Protein AF-A0A258GXP5-F1 (afdb_monomer_lite)

Radius of gyration: 24.03 Å; chains: 1; bounding box: 63×57×54 Å

Secondary structure (DSSP, 8-state):
-PPPPPP-----S-HHHHHHHHHHHHHHHHHHHHHHHHHGGG-EE--SS-SSS-PPPSEEGGGTSTTSS--TTTSSSSS--HHHHHHHHHHHHHHHHHHHHHHHHHHHHHHHHSS-HHHHHHHHHHHTT-----S--

Structure (mmCIF, N/CA/C/O backbone):
data_AF-A0A258GXP5-F1
#
_entry.id   AF-A0A258GXP5-F1
#
loop_
_atom_site.group_PDB
_atom_site.id
_atom_site.type_symbol
_atom_site.label_atom_id
_atom_site.label_alt_id
_atom_site.label_comp_id
_atom_site.label_asym_id
_atom_site.label_entity_id
_atom_site.label_seq_id
_atom_site.pdbx_PDB_ins_code
_atom_site.Cartn_x
_atom_site.Cartn_y
_atom_site.Cartn_z
_atom_site.occupancy
_atom_site.B_iso_or_equiv
_atom_site.auth_seq_id
_atom_site.auth_comp_id
_atom_site.auth_asym_id
_atom_site.auth_atom_id
_atom_site.pdbx_PDB_model_num
ATOM 1 N N . MET A 1 1 ? -16.398 -40.735 31.717 1.00 45.25 1 MET A N 1
ATOM 2 C CA . MET A 1 1 ? -16.048 -40.235 30.375 1.00 45.25 1 MET A CA 1
ATOM 3 C C . MET A 1 1 ? -16.277 -38.732 30.421 1.00 45.25 1 MET A C 1
ATOM 5 O O . MET A 1 1 ? -17.427 -38.325 30.402 1.00 45.25 1 MET A O 1
ATOM 9 N N . SER A 1 2 ? -15.242 -37.932 30.677 1.00 59.47 2 SER A N 1
ATOM 10 C CA . SER A 1 2 ? -15.348 -36.465 30.651 1.00 59.47 2 SER A CA 1
ATOM 11 C C . SER A 1 2 ? -15.502 -36.017 29.198 1.00 59.47 2 SER A C 1
ATOM 13 O O . SER A 1 2 ? -14.725 -36.467 28.354 1.00 59.47 2 SER A O 1
ATOM 15 N N . GLU A 1 3 ? -16.513 -35.203 28.895 1.00 67.06 3 GLU A N 1
ATOM 16 C CA . GLU A 1 3 ? -16.679 -34.610 27.564 1.00 67.06 3 GLU A CA 1
ATOM 17 C C . GLU A 1 3 ? -15.428 -33.794 27.195 1.00 67.06 3 GLU A C 1
ATOM 19 O O . GLU A 1 3 ? -14.856 -33.136 28.069 1.00 67.06 3 GLU A O 1
ATOM 24 N N . PRO A 1 4 ? -14.944 -33.857 25.940 1.00 72.25 4 PRO A N 1
ATOM 25 C CA . PRO A 1 4 ? -13.842 -33.010 25.517 1.00 72.25 4 PRO A CA 1
ATOM 26 C C . PRO A 1 4 ? -14.325 -31.555 25.483 1.00 72.25 4 PRO A C 1
ATOM 28 O O . PRO A 1 4 ? -15.247 -31.224 24.737 1.00 72.25 4 PRO A O 1
ATOM 31 N N . GLU A 1 5 ? -13.699 -30.695 26.289 1.00 71.75 5 GLU A N 1
ATOM 32 C CA . GLU A 1 5 ? -13.830 -29.238 26.192 1.00 71.75 5 GLU A CA 1
ATOM 33 C C . GLU A 1 5 ? -13.659 -28.825 24.724 1.00 71.75 5 GLU A C 1
ATOM 35 O O . GLU A 1 5 ? -12.678 -29.188 24.065 1.00 71.75 5 GLU A O 1
ATOM 40 N N . SER A 1 6 ? -14.655 -28.119 24.190 1.00 68.56 6 SER A N 1
ATOM 41 C CA . SER A 1 6 ? -14.606 -27.633 22.813 1.00 68.56 6 SER A CA 1
ATOM 42 C C . SER A 1 6 ? -13.408 -26.689 22.677 1.00 68.56 6 SER A C 1
ATOM 44 O O . SER A 1 6 ? -13.254 -25.809 23.522 1.00 68.56 6 SER A O 1
ATOM 46 N N . PRO A 1 7 ? -12.541 -26.855 21.661 1.00 72.06 7 PRO A N 1
ATOM 47 C CA . PRO A 1 7 ? -11.362 -26.013 21.525 1.00 72.06 7 PRO A CA 1
ATOM 48 C C . PRO A 1 7 ? -11.795 -24.553 21.381 1.00 72.06 7 PRO A C 1
ATOM 50 O O . PRO A 1 7 ? -12.514 -24.212 20.442 1.00 72.06 7 PRO A O 1
ATOM 53 N N . ASP A 1 8 ? -11.355 -23.707 22.312 1.00 73.69 8 ASP A N 1
ATOM 54 C CA . ASP A 1 8 ? -11.562 -22.264 22.253 1.00 73.69 8 ASP A CA 1
ATOM 55 C C . ASP A 1 8 ? -10.841 -21.705 21.016 1.00 73.69 8 ASP A C 1
ATOM 57 O O . ASP A 1 8 ? -9.607 -21.664 20.931 1.00 73.69 8 ASP A O 1
ATOM 61 N N . VAL A 1 9 ? -11.615 -21.361 19.986 1.00 70.69 9 VAL A N 1
ATOM 62 C CA . VAL A 1 9 ? -11.082 -20.834 18.729 1.00 70.69 9 VAL A CA 1
ATOM 63 C C . VAL A 1 9 ? -10.832 -19.341 18.905 1.00 70.69 9 VAL A C 1
ATOM 65 O O . VAL A 1 9 ? -11.645 -18.506 18.518 1.00 70.69 9 VAL A O 1
ATOM 68 N N . ILE A 1 10 ? -9.664 -19.006 19.451 1.00 71.69 10 ILE A N 1
ATOM 69 C CA . ILE A 1 10 ? -9.218 -17.617 19.608 1.00 71.69 10 ILE A CA 1
ATOM 70 C C . ILE A 1 10 ? -8.963 -17.005 18.222 1.00 71.69 10 ILE A C 1
ATOM 72 O O . ILE A 1 10 ? -7.984 -17.332 17.533 1.00 71.69 10 ILE A O 1
ATOM 76 N N . ARG A 1 11 ? -9.832 -16.086 17.793 1.00 62.19 11 ARG A N 1
ATOM 77 C CA . ARG A 1 11 ? -9.692 -15.362 16.524 1.00 62.19 11 ARG A CA 1
ATOM 78 C C . ARG A 1 11 ? -8.681 -14.226 16.659 1.00 62.19 11 ARG A C 1
ATOM 80 O O . ARG A 1 11 ? -9.014 -13.091 16.927 1.00 62.19 11 ARG A O 1
ATOM 87 N N . ARG A 1 12 ? -7.413 -14.513 16.370 1.00 67.81 12 ARG A N 1
ATOM 88 C CA . ARG A 1 12 ? -6.308 -13.545 16.548 1.00 67.81 12 ARG A CA 1
ATOM 89 C C . ARG A 1 12 ? -6.300 -12.345 15.585 1.00 67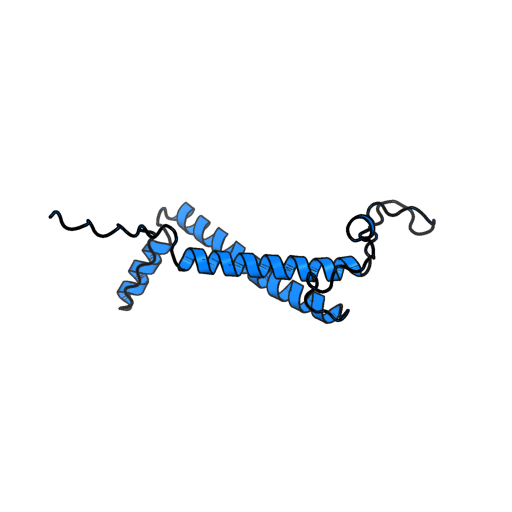.81 12 ARG A C 1
ATOM 91 O O . ARG A 1 12 ? -5.535 -11.412 15.797 1.00 67.81 12 ARG A O 1
ATOM 98 N N . HIS A 1 13 ? -7.061 -12.386 14.486 1.00 70.69 13 HIS A N 1
ATOM 99 C CA . HIS A 1 13 ? -7.009 -11.352 13.443 1.00 70.69 13 HIS A CA 1
ATOM 100 C C . HIS A 1 13 ? -8.374 -11.115 12.803 1.00 70.69 13 HIS A C 1
ATOM 102 O O . HIS A 1 13 ? -8.899 -12.015 12.134 1.00 70.69 13 HIS A O 1
ATOM 108 N N . THR A 1 14 ? -8.877 -9.885 12.920 1.00 74.50 14 THR A N 1
ATOM 109 C CA . THR A 1 14 ? -10.148 -9.456 12.325 1.00 74.50 14 THR A CA 1
ATOM 110 C C . THR A 1 14 ? -10.097 -9.493 10.793 1.00 74.50 14 THR A C 1
ATOM 112 O O . THR A 1 14 ? -9.040 -9.332 10.165 1.00 74.50 14 THR A O 1
ATOM 115 N N . LEU A 1 15 ? -11.254 -9.706 10.156 1.00 77.81 15 LEU A N 1
ATOM 116 C CA . LEU A 1 15 ? -11.372 -9.654 8.693 1.00 77.81 15 LEU A CA 1
ATOM 117 C C . LEU A 1 15 ? -10.995 -8.268 8.151 1.00 77.81 15 LEU A C 1
ATOM 119 O O . LEU A 1 15 ? -10.353 -8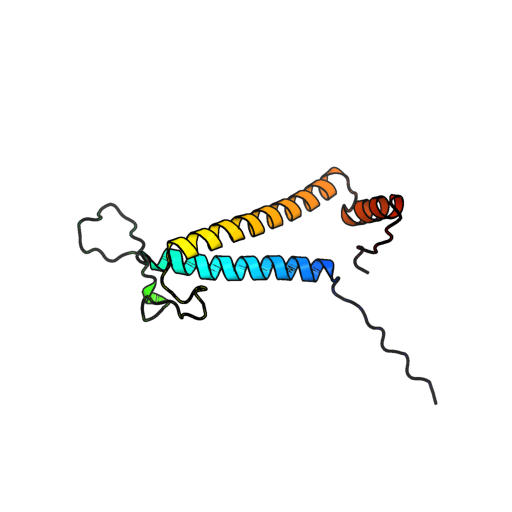.183 7.107 1.00 77.81 15 LEU A O 1
ATOM 123 N N . ALA A 1 16 ? -11.307 -7.199 8.892 1.00 80.50 16 ALA A N 1
ATOM 124 C CA . ALA A 1 16 ? -10.937 -5.832 8.540 1.00 80.50 16 ALA A CA 1
ATOM 125 C C . ALA A 1 16 ? -9.411 -5.655 8.455 1.00 80.50 16 ALA A C 1
ATOM 127 O O . ALA A 1 16 ? -8.906 -5.174 7.439 1.00 80.50 16 ALA A O 1
ATOM 128 N N . THR A 1 17 ? -8.660 -6.123 9.462 1.00 83.94 17 THR A N 1
ATOM 129 C CA . THR A 1 17 ? -7.188 -6.053 9.449 1.00 83.94 17 THR A CA 1
ATOM 130 C C . THR A 1 17 ? -6.598 -6.865 8.297 1.00 83.94 17 THR A C 1
ATOM 132 O O . THR A 1 17 ? -5.646 -6.420 7.656 1.00 83.94 17 THR A O 1
ATOM 135 N N . ARG A 1 18 ? -7.182 -8.027 7.974 1.00 86.06 18 ARG A N 1
ATOM 136 C CA . ARG A 1 18 ? -6.745 -8.847 6.831 1.00 86.06 18 ARG A CA 1
ATOM 137 C C . ARG A 1 18 ? -6.994 -8.139 5.503 1.00 86.06 18 ARG A C 1
ATOM 139 O O . ARG A 1 18 ? -6.081 -8.078 4.689 1.00 86.06 18 ARG A O 1
ATOM 146 N N . LEU A 1 19 ? -8.188 -7.591 5.282 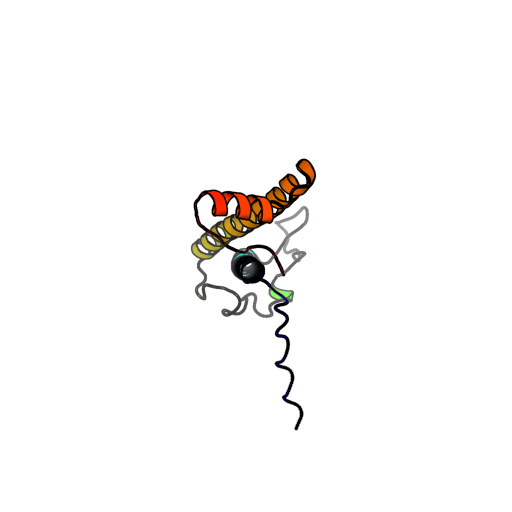1.00 87.06 19 LEU A N 1
ATOM 147 C CA . LEU A 1 19 ? -8.523 -6.869 4.049 1.00 87.06 19 LEU A CA 1
ATOM 148 C C . LEU A 1 19 ? -7.632 -5.640 3.859 1.00 87.06 19 LEU A C 1
ATOM 150 O O . LEU A 1 19 ? -7.120 -5.412 2.761 1.00 87.06 19 LEU A O 1
ATOM 154 N N . TRP A 1 20 ? -7.389 -4.894 4.938 1.00 88.69 20 TRP A N 1
ATOM 155 C CA . TRP A 1 20 ? -6.468 -3.762 4.933 1.00 88.69 20 TRP A CA 1
ATOM 156 C C . TRP A 1 20 ? -5.044 -4.185 4.556 1.00 88.69 20 TRP A C 1
ATOM 158 O O . TRP A 1 20 ? -4.419 -3.602 3.663 1.00 88.69 20 TRP A O 1
ATOM 168 N N . HIS A 1 21 ? -4.549 -5.242 5.206 1.00 89.25 21 HIS A N 1
ATOM 169 C CA . HIS A 1 21 ? -3.217 -5.775 4.960 1.00 89.25 21 HIS A CA 1
ATOM 170 C C . HIS A 1 21 ? -3.066 -6.278 3.523 1.00 89.25 21 HIS A C 1
ATOM 172 O O . HIS A 1 21 ? -2.117 -5.893 2.846 1.00 89.25 21 HIS A O 1
ATOM 178 N N . TRP A 1 22 ? -4.014 -7.075 3.024 1.00 91.31 22 TRP A N 1
ATOM 179 C CA . TRP A 1 22 ? -3.966 -7.617 1.666 1.00 91.31 22 TRP A CA 1
ATOM 180 C C . TRP A 1 22 ? -4.058 -6.529 0.602 1.00 91.31 22 TRP A C 1
ATOM 182 O O . TRP A 1 22 ? -3.307 -6.573 -0.367 1.00 91.31 22 TRP A O 1
ATOM 192 N N . THR A 1 23 ? -4.901 -5.516 0.800 1.00 90.06 23 THR A N 1
ATOM 193 C CA . THR A 1 23 ? -4.983 -4.371 -0.121 1.00 90.06 23 THR A CA 1
ATOM 194 C C . THR A 1 23 ? -3.648 -3.626 -0.190 1.00 90.06 23 THR A C 1
ATOM 196 O O . THR A 1 23 ? -3.158 -3.314 -1.279 1.00 90.06 23 THR A O 1
ATOM 199 N N . THR A 1 24 ? -3.018 -3.399 0.967 1.00 92.25 24 THR A N 1
ATOM 200 C CA . THR A 1 24 ? -1.696 -2.761 1.052 1.00 92.25 24 THR A CA 1
ATOM 201 C C . THR A 1 24 ? -0.620 -3.629 0.396 1.00 92.25 24 THR A C 1
ATOM 203 O O . THR A 1 24 ? 0.135 -3.142 -0.443 1.00 92.25 24 THR A O 1
ATOM 206 N N . ALA A 1 25 ? -0.580 -4.923 0.719 1.00 90.75 25 ALA A N 1
ATOM 207 C CA . ALA A 1 25 ? 0.394 -5.871 0.186 1.00 90.75 25 ALA A CA 1
ATOM 208 C C . ALA A 1 25 ? 0.300 -5.986 -1.342 1.00 90.75 25 ALA A C 1
ATOM 210 O O . ALA A 1 25 ? 1.312 -5.874 -2.031 1.00 90.75 25 ALA A O 1
ATOM 211 N N . VAL A 1 26 ? -0.913 -6.131 -1.882 1.00 89.81 26 VAL A N 1
ATOM 212 C CA . VAL A 1 26 ? -1.157 -6.180 -3.332 1.00 89.81 26 VAL A CA 1
ATOM 213 C C . VAL A 1 26 ? -0.706 -4.883 -4.004 1.00 89.81 26 VAL A C 1
ATOM 215 O O . VAL A 1 26 ? -0.023 -4.932 -5.027 1.00 89.81 26 VAL A O 1
ATOM 218 N N . SER A 1 27 ? -1.016 -3.727 -3.409 1.00 89.12 27 SER A N 1
ATOM 219 C CA . SER A 1 27 ? -0.593 -2.427 -3.944 1.00 89.12 27 SER A CA 1
ATOM 220 C C . SER A 1 27 ? 0.932 -2.308 -3.998 1.00 89.12 27 SER A C 1
ATOM 222 O O . SER A 1 27 ? 1.478 -1.896 -5.020 1.00 89.12 27 SER A O 1
ATOM 224 N N . VAL A 1 28 ? 1.630 -2.727 -2.937 1.00 88.44 28 VAL A N 1
ATOM 225 C CA . VAL A 1 28 ? 3.101 -2.727 -2.877 1.00 88.44 28 VAL A CA 1
ATOM 226 C C . VAL A 1 28 ? 3.701 -3.666 -3.923 1.00 88.44 28 VAL A C 1
ATOM 228 O O . VAL A 1 28 ? 4.613 -3.263 -4.641 1.00 88.44 28 VAL A O 1
ATOM 231 N N . ILE A 1 29 ? 3.175 -4.885 -4.065 1.00 85.88 29 ILE A N 1
ATOM 232 C CA . ILE A 1 29 ? 3.657 -5.857 -5.059 1.00 85.88 29 ILE A CA 1
ATOM 233 C C . ILE A 1 29 ? 3.558 -5.276 -6.475 1.00 85.88 29 ILE A C 1
ATOM 235 O O . ILE A 1 29 ? 4.524 -5.329 -7.241 1.00 85.88 29 ILE A O 1
ATOM 239 N N . ILE A 1 30 ? 2.418 -4.673 -6.820 1.00 83.12 30 ILE A N 1
ATOM 240 C CA . ILE A 1 30 ? 2.197 -4.115 -8.159 1.00 83.12 30 ILE A CA 1
ATOM 241 C C . ILE A 1 30 ? 3.042 -2.855 -8.381 1.00 83.12 30 ILE A C 1
ATOM 243 O O . ILE A 1 30 ? 3.582 -2.659 -9.474 1.00 83.12 30 ILE A O 1
ATOM 247 N N . LEU A 1 31 ? 3.219 -2.016 -7.359 1.00 85.94 31 LEU A N 1
ATOM 248 C CA . LEU A 1 31 ? 4.098 -0.847 -7.427 1.00 85.94 31 LEU A CA 1
ATOM 249 C C . LEU A 1 31 ? 5.559 -1.229 -7.640 1.00 85.94 31 LEU A C 1
ATOM 251 O O . LEU A 1 31 ? 6.218 -0.631 -8.489 1.00 85.94 31 LEU A O 1
ATOM 255 N N . LEU A 1 32 ? 6.048 -2.243 -6.928 1.00 83.50 32 LEU A N 1
ATOM 256 C CA . LEU A 1 32 ? 7.411 -2.743 -7.091 1.00 83.50 32 LEU A CA 1
ATOM 257 C C . LEU A 1 32 ? 7.611 -3.361 -8.478 1.00 83.50 32 LEU A C 1
ATOM 259 O O . LEU A 1 32 ? 8.559 -2.993 -9.169 1.00 83.50 32 LEU A O 1
ATOM 263 N N . GLY A 1 33 ? 6.695 -4.224 -8.930 1.00 75.12 33 GLY A N 1
ATOM 264 C CA . GLY A 1 33 ? 6.784 -4.845 -10.256 1.00 75.12 33 GLY A CA 1
ATOM 265 C C . GLY A 1 33 ? 6.711 -3.832 -11.407 1.00 75.12 33 GLY A C 1
ATOM 266 O O . GLY A 1 33 ? 7.504 -3.885 -12.349 1.00 75.12 33 GLY A O 1
ATOM 267 N N . SER A 1 34 ? 5.804 -2.853 -11.318 1.00 74.94 34 SER A N 1
ATOM 268 C CA . SER A 1 34 ? 5.673 -1.791 -12.330 1.00 74.94 34 SER A CA 1
ATOM 269 C C . SER A 1 34 ? 6.809 -0.763 -12.273 1.00 74.94 34 SER A C 1
ATOM 271 O O . SER A 1 34 ? 7.280 -0.320 -13.322 1.00 74.94 34 SER A O 1
ATOM 273 N N . GLY A 1 35 ? 7.289 -0.408 -11.078 1.00 72.69 35 GLY A N 1
ATOM 274 C CA . GLY A 1 35 ? 8.408 0.516 -10.882 1.00 72.69 35 GLY A CA 1
ATOM 275 C C . GLY A 1 35 ? 9.718 -0.063 -11.406 1.00 72.69 35 GLY A C 1
ATOM 276 O O . GLY A 1 35 ? 10.466 0.619 -12.106 1.00 72.69 35 GLY A O 1
ATOM 277 N N . LEU A 1 36 ? 9.943 -1.357 -11.179 1.00 73.69 36 LEU A N 1
ATOM 278 C CA . LEU A 1 36 ? 11.096 -2.073 -11.715 1.00 73.69 36 LEU A CA 1
ATOM 279 C C . LEU A 1 36 ? 11.083 -2.114 -13.252 1.00 73.69 36 LEU A C 1
ATOM 281 O O . LEU A 1 36 ? 12.133 -1.999 -13.880 1.00 73.69 36 LEU A O 1
ATOM 285 N N . MET A 1 37 ? 9.900 -2.167 -13.874 1.00 67.75 37 MET A N 1
ATOM 286 C CA . MET A 1 37 ? 9.763 -2.056 -15.330 1.00 67.75 37 MET A CA 1
ATOM 287 C C . MET A 1 37 ? 10.084 -0.647 -15.864 1.00 67.75 37 MET A C 1
ATOM 289 O O . MET A 1 37 ? 10.630 -0.528 -16.960 1.00 67.75 37 MET A O 1
ATOM 293 N N . ILE A 1 38 ? 9.786 0.417 -15.107 1.00 67.81 38 ILE A N 1
ATOM 294 C CA . ILE A 1 38 ? 10.153 1.803 -15.463 1.00 67.81 38 ILE A CA 1
ATOM 295 C C . ILE A 1 38 ? 11.669 2.007 -15.341 1.00 67.81 38 ILE A C 1
ATOM 297 O O . ILE A 1 38 ? 12.286 2.559 -16.251 1.00 67.81 38 ILE A O 1
ATOM 301 N N . LEU A 1 39 ? 12.281 1.517 -14.260 1.00 68.00 39 LEU A N 1
ATOM 302 C CA . LEU A 1 39 ? 13.731 1.597 -14.043 1.00 68.00 39 LEU A CA 1
ATOM 303 C C . LEU A 1 39 ? 14.524 0.776 -15.069 1.00 68.00 39 LEU A C 1
ATOM 305 O O . LEU A 1 39 ? 15.646 1.141 -15.412 1.00 68.00 39 LEU A O 1
ATOM 309 N N . ASN A 1 40 ? 13.929 -0.285 -15.623 1.00 65.06 40 ASN A N 1
ATOM 310 C CA . ASN A 1 40 ? 14.546 -1.074 -16.688 1.00 65.06 40 ASN A CA 1
ATOM 311 C C . ASN A 1 40 ? 14.745 -0.292 -18.004 1.00 65.06 40 ASN A C 1
ATOM 313 O O . ASN A 1 40 ? 15.562 -0.691 -18.828 1.00 65.06 40 ASN A O 1
ATOM 317 N N . ALA A 1 41 ? 14.032 0.824 -18.212 1.00 60.56 41 ALA A N 1
ATOM 318 C CA . ALA A 1 41 ? 14.122 1.615 -19.443 1.00 60.56 41 ALA A CA 1
ATOM 319 C C . ALA A 1 41 ? 15.463 2.353 -19.604 1.00 60.56 41 ALA A C 1
ATOM 321 O O . ALA A 1 41 ? 15.953 2.503 -20.719 1.00 60.56 41 ALA A O 1
ATOM 322 N N . HIS A 1 42 ? 16.069 2.771 -18.494 1.00 55.88 42 HIS A N 1
ATOM 323 C CA . HIS A 1 42 ? 17.439 3.270 -18.423 1.00 55.88 42 HIS A CA 1
ATOM 324 C C . HIS A 1 42 ? 18.037 2.767 -17.111 1.00 55.88 42 HIS A C 1
ATOM 326 O O . HIS A 1 42 ? 18.180 3.514 -16.148 1.00 55.88 42 HIS A O 1
ATOM 332 N N . GLY A 1 43 ? 18.381 1.478 -17.069 1.00 59.53 43 GLY A N 1
ATOM 333 C CA . GLY A 1 43 ? 18.950 0.821 -15.889 1.00 59.53 43 GLY A CA 1
ATOM 334 C C . GLY A 1 43 ? 20.369 1.274 -15.542 1.00 59.53 43 GLY A C 1
ATOM 335 O O . GLY A 1 43 ? 21.115 0.490 -14.974 1.00 59.53 43 GLY A O 1
ATOM 336 N N . GLN A 1 44 ? 20.766 2.481 -15.931 1.00 64.56 44 GLN A N 1
ATOM 337 C CA . GLN A 1 44 ? 22.065 3.073 -15.670 1.00 64.56 44 GLN A CA 1
ATOM 338 C C . GLN A 1 44 ? 21.860 4.452 -15.055 1.00 64.56 44 GLN A C 1
ATOM 340 O O . GLN A 1 44 ? 21.418 5.385 -15.723 1.00 64.56 44 GLN A O 1
ATOM 345 N N . LEU A 1 45 ? 22.142 4.551 -13.759 1.00 68.56 45 LEU A N 1
ATOM 346 C CA . LEU A 1 45 ? 22.125 5.816 -13.043 1.00 68.56 45 LEU A CA 1
ATOM 347 C C . LEU A 1 45 ? 23.522 6.428 -13.130 1.00 68.56 45 LEU A C 1
ATOM 349 O O . LEU A 1 45 ? 24.487 5.883 -12.589 1.00 68.56 45 LEU A O 1
ATOM 353 N N . TYR A 1 46 ? 23.616 7.552 -13.828 1.00 61.50 46 TYR A N 1
ATOM 354 C CA . TYR A 1 46 ? 24.827 8.356 -13.903 1.00 61.50 46 TYR A CA 1
ATOM 355 C C . TYR A 1 46 ? 24.756 9.446 -12.838 1.00 61.50 46 TYR A C 1
ATOM 357 O O . TYR A 1 46 ? 23.747 10.140 -12.725 1.00 61.50 46 TYR A O 1
ATOM 365 N N . TRP A 1 47 ? 25.816 9.589 -12.052 1.00 64.62 47 TRP A N 1
ATOM 366 C CA . TRP A 1 47 ? 25.951 10.647 -11.058 1.00 64.62 47 TRP A CA 1
ATOM 367 C C . TRP A 1 47 ? 27.315 11.314 -11.266 1.00 64.62 47 TRP A C 1
ATOM 369 O O . TRP A 1 47 ? 28.329 10.634 -11.136 1.00 64.62 47 TRP A O 1
ATOM 379 N N . GLY A 1 48 ? 27.353 12.600 -11.644 1.00 65.19 48 GLY A N 1
ATOM 380 C CA . GLY A 1 48 ? 28.600 13.330 -11.942 1.00 65.19 48 GLY A CA 1
ATOM 381 C C . GLY A 1 48 ? 28.499 14.342 -13.097 1.00 65.19 48 GLY A C 1
ATOM 382 O O . GLY A 1 48 ? 27.470 14.438 -13.760 1.00 65.19 48 GLY A O 1
ATOM 383 N N . GLU A 1 49 ? 29.572 15.109 -13.329 1.00 55.78 49 GLU A N 1
ATOM 384 C CA . GLU A 1 49 ? 29.611 16.328 -14.168 1.00 55.78 49 GLU A CA 1
ATOM 385 C C . GLU A 1 49 ? 29.825 16.089 -15.682 1.00 55.78 49 GLU A C 1
ATOM 387 O O . GLU A 1 49 ? 29.890 17.037 -16.457 1.00 55.78 49 GLU A O 1
ATOM 392 N N . TYR A 1 50 ? 29.886 14.838 -16.152 1.00 49.78 50 TYR A N 1
ATOM 393 C CA . TYR A 1 50 ? 30.122 14.538 -17.571 1.00 49.78 50 TYR A CA 1
ATOM 394 C C . TYR A 1 50 ? 29.233 13.403 -18.091 1.00 49.78 50 TYR A C 1
ATOM 396 O O . TYR A 1 50 ? 29.392 12.246 -17.722 1.00 49.78 50 TYR A O 1
ATOM 404 N N . GLY A 1 51 ? 28.338 13.737 -19.026 1.00 52.75 51 GLY A N 1
ATOM 405 C CA . GLY A 1 51 ? 27.599 12.786 -19.872 1.00 52.75 51 GLY A CA 1
ATOM 406 C C . GLY A 1 51 ? 28.247 12.543 -21.246 1.00 52.75 51 GLY A C 1
ATOM 407 O O . GLY A 1 51 ? 27.607 11.971 -22.122 1.00 52.75 51 GLY A O 1
ATOM 408 N N . ALA A 1 52 ? 29.482 13.024 -21.454 1.00 53.00 52 ALA A N 1
ATOM 409 C CA . ALA A 1 52 ? 30.183 13.029 -22.747 1.00 53.00 52 ALA A CA 1
ATOM 410 C C . ALA A 1 52 ? 31.398 12.080 -22.828 1.00 53.00 52 ALA A C 1
ATOM 412 O O . ALA A 1 52 ? 31.947 11.896 -23.910 1.00 53.00 52 ALA A O 1
ATOM 413 N N . ASN A 1 53 ? 31.801 11.454 -21.718 1.00 54.97 53 ASN A N 1
ATOM 414 C CA . ASN A 1 53 ? 32.824 10.407 -21.700 1.00 54.97 53 ASN A CA 1
ATOM 415 C C . ASN A 1 53 ? 32.158 9.048 -21.463 1.00 54.97 53 ASN A C 1
ATOM 417 O O . ASN A 1 53 ? 31.107 8.981 -20.828 1.00 54.97 53 ASN A O 1
ATOM 421 N N . PHE A 1 54 ? 32.760 7.969 -21.971 1.00 57.75 54 PHE A N 1
ATOM 422 C CA . PHE A 1 54 ? 32.338 6.574 -21.759 1.00 57.75 54 PHE A CA 1
ATOM 423 C C . PHE A 1 54 ? 32.532 6.120 -20.298 1.00 57.75 54 PHE A C 1
ATOM 425 O O . PHE A 1 54 ? 33.139 5.082 -20.033 1.00 57.75 54 PHE A O 1
ATOM 432 N N . ASP A 1 55 ? 32.066 6.917 -19.342 1.00 55.91 55 ASP A N 1
ATOM 433 C CA . ASP A 1 55 ? 32.277 6.691 -17.924 1.00 55.91 55 ASP A CA 1
ATOM 434 C C . ASP A 1 55 ? 31.331 5.614 -17.387 1.00 55.91 55 ASP A C 1
ATOM 436 O O . ASP A 1 55 ? 30.193 5.445 -17.845 1.00 55.91 55 ASP A O 1
ATOM 440 N N . GLN A 1 56 ? 31.825 4.844 -16.419 1.00 57.72 56 GLN A N 1
ATOM 441 C CA . GLN A 1 56 ? 31.063 3.755 -15.812 1.00 57.72 56 GLN A CA 1
ATOM 442 C C . GLN A 1 56 ? 29.899 4.341 -14.992 1.00 57.72 56 GLN A C 1
ATOM 444 O O . GLN A 1 56 ? 30.142 5.107 -14.061 1.00 57.72 56 GLN A O 1
ATOM 449 N N . PRO A 1 57 ? 28.632 3.987 -15.281 1.00 62.38 57 PRO A N 1
ATOM 450 C CA . PRO A 1 57 ? 27.507 4.436 -14.467 1.00 62.38 57 PRO A CA 1
ATOM 451 C C . PRO A 1 57 ? 27.614 3.874 -13.046 1.00 62.38 57 PRO A C 1
ATOM 453 O O . PRO A 1 57 ? 27.962 2.707 -12.853 1.00 62.38 57 PRO A O 1
ATOM 456 N N . TRP A 1 58 ? 27.267 4.711 -12.066 1.00 65.25 58 TRP A N 1
ATOM 457 C CA . TRP A 1 58 ? 27.343 4.401 -10.636 1.00 65.25 58 TRP A CA 1
ATOM 458 C C . TRP A 1 58 ? 26.441 3.224 -10.237 1.00 65.25 58 TRP A C 1
ATOM 460 O O . TRP A 1 58 ? 26.794 2.439 -9.361 1.00 65.25 58 TRP A O 1
ATOM 470 N N . PHE A 1 59 ? 25.306 3.047 -10.918 1.00 62.66 59 PHE A N 1
ATOM 471 C CA . PHE A 1 59 ? 24.418 1.904 -10.708 1.00 62.66 59 PHE A CA 1
ATOM 472 C C . PHE A 1 59 ? 23.962 1.323 -12.045 1.00 62.66 59 PHE A C 1
ATOM 474 O O . PHE A 1 59 ? 23.348 2.037 -12.836 1.00 62.66 59 PHE A O 1
ATOM 481 N N . LYS A 1 60 ? 24.227 0.028 -12.287 1.00 63.19 60 LYS A N 1
ATOM 482 C CA . LYS A 1 60 ? 23.665 -0.735 -13.414 1.00 63.19 60 LYS A CA 1
ATOM 483 C C . LYS A 1 60 ? 22.677 -1.770 -12.890 1.00 63.19 60 LYS A C 1
ATOM 485 O O . LYS A 1 60 ? 23.072 -2.670 -12.163 1.00 63.19 60 LYS A O 1
ATOM 490 N N . LEU A 1 61 ? 21.428 -1.728 -13.337 1.00 61.56 61 LEU A N 1
ATOM 491 C CA . LEU A 1 61 ? 20.400 -2.720 -13.000 1.00 61.56 61 LEU A CA 1
ATOM 492 C C . LEU A 1 61 ? 20.815 -4.153 -13.403 1.00 61.56 61 LEU A C 1
ATOM 494 O O . LEU A 1 61 ? 20.383 -5.127 -12.791 1.00 61.56 61 LEU A O 1
ATOM 498 N N . ILE A 1 62 ? 21.723 -4.270 -14.382 1.00 58.06 62 ILE A N 1
ATOM 499 C CA . ILE A 1 62 ? 22.323 -5.531 -14.841 1.00 58.06 62 ILE A CA 1
ATOM 500 C C . ILE A 1 62 ? 23.137 -6.259 -13.756 1.00 58.06 62 ILE A C 1
ATOM 502 O O . ILE A 1 62 ? 23.277 -7.471 -13.829 1.00 58.06 62 ILE A O 1
ATOM 506 N N . TRP A 1 63 ? 23.642 -5.547 -12.737 1.00 53.50 63 TRP A N 1
ATOM 507 C CA . TRP A 1 63 ? 24.355 -6.155 -11.601 1.00 53.50 63 TRP A CA 1
ATOM 508 C C . TRP A 1 63 ? 23.452 -7.028 -10.730 1.00 53.50 63 TRP A C 1
ATOM 510 O O . TRP A 1 63 ? 23.930 -7.930 -10.052 1.00 53.50 63 TRP A O 1
ATOM 520 N N . PHE A 1 64 ? 22.155 -6.726 -10.712 1.00 60.06 64 PHE A N 1
ATOM 521 C CA . PHE A 1 64 ? 21.181 -7.413 -9.870 1.00 60.06 64 PHE A CA 1
ATOM 522 C C . PHE A 1 64 ? 20.342 -8.414 -10.670 1.00 60.06 64 PHE A C 1
ATOM 524 O O . PHE A 1 64 ? 19.913 -9.441 -10.153 1.00 60.06 64 PHE A O 1
ATOM 531 N N . PHE A 1 65 ? 20.127 -8.120 -11.952 1.00 57.41 65 PHE A N 1
ATOM 532 C CA . PHE A 1 65 ? 19.428 -8.985 -12.889 1.00 57.41 65 PHE A CA 1
ATOM 533 C C . PHE A 1 65 ? 20.357 -9.243 -14.071 1.00 57.41 65 PHE A C 1
ATOM 535 O O . PHE A 1 65 ? 20.468 -8.393 -14.955 1.00 57.41 65 PHE A O 1
ATOM 542 N N . ASP A 1 66 ? 20.974 -10.426 -14.080 1.00 52.12 66 ASP A N 1
ATOM 543 C CA . ASP A 1 66 ? 22.027 -10.946 -14.980 1.00 52.12 66 ASP A CA 1
ATOM 544 C C . ASP A 1 66 ? 21.768 -10.783 -16.505 1.00 52.12 66 ASP A C 1
ATOM 546 O O . ASP A 1 66 ? 22.550 -11.200 -17.349 1.00 52.12 66 ASP A O 1
ATOM 550 N N . THR A 1 67 ? 20.644 -10.189 -16.925 1.00 52.53 67 THR A N 1
ATOM 551 C CA . THR A 1 67 ? 20.260 -10.009 -18.339 1.00 52.53 67 THR A CA 1
ATOM 552 C C . THR A 1 67 ? 19.663 -8.627 -18.672 1.00 52.53 67 THR A C 1
ATOM 554 O O . THR A 1 67 ? 19.199 -8.422 -19.790 1.00 52.53 67 THR A O 1
ATOM 557 N N . ALA A 1 68 ? 19.619 -7.646 -17.757 1.00 54.03 68 ALA A N 1
ATOM 558 C CA . ALA A 1 68 ? 18.885 -6.369 -17.967 1.00 54.03 68 ALA A CA 1
ATOM 559 C C . ALA A 1 68 ? 17.412 -6.572 -18.402 1.00 54.03 68 ALA A C 1
ATOM 561 O O . ALA A 1 68 ? 16.740 -5.697 -18.948 1.00 54.03 68 ALA A O 1
ATOM 562 N N . ARG A 1 69 ? 16.900 -7.780 -18.174 1.00 54.53 69 ARG A N 1
ATOM 563 C CA . ARG A 1 69 ? 15.526 -8.192 -18.389 1.00 54.53 69 ARG A CA 1
ATOM 564 C C . ARG A 1 69 ? 15.110 -8.841 -17.097 1.00 54.53 69 ARG A C 1
ATOM 566 O O . ARG A 1 69 ? 15.409 -9.999 -16.828 1.00 54.53 69 ARG A O 1
ATOM 573 N N . VAL A 1 70 ? 14.473 -8.027 -16.276 1.00 55.44 70 VAL A N 1
ATOM 574 C CA . VAL A 1 70 ? 13.751 -8.485 -15.102 1.00 55.44 70 VAL A CA 1
ATOM 575 C C . VAL A 1 70 ? 12.846 -9.659 -15.518 1.00 55.44 70 VAL A C 1
ATOM 577 O O . VAL A 1 70 ? 12.178 -9.543 -16.553 1.00 55.44 70 VAL A O 1
ATOM 580 N N . PRO A 1 71 ? 12.824 -10.785 -14.784 1.00 55.41 71 PRO A N 1
ATOM 581 C CA . PRO A 1 71 ? 12.026 -11.943 -15.168 1.00 55.41 71 PRO A CA 1
ATOM 582 C C . PRO A 1 71 ? 10.544 -11.587 -15.345 1.00 55.41 71 PRO A C 1
ATOM 584 O O . PRO A 1 71 ? 9.973 -10.887 -14.512 1.00 55.41 71 PRO A O 1
ATOM 587 N N . GLY A 1 72 ? 9.906 -12.101 -16.401 1.00 55.56 72 GLY A N 1
ATOM 588 C CA . GLY A 1 72 ? 8.525 -11.752 -16.782 1.00 55.56 72 GLY A CA 1
ATOM 589 C C . GLY A 1 72 ? 7.437 -12.089 -15.752 1.00 55.56 72 GLY A C 1
ATOM 590 O O . GLY A 1 72 ? 6.301 -11.660 -15.906 1.00 55.56 72 GLY A O 1
ATOM 591 N N . TRP A 1 73 ? 7.769 -12.846 -14.703 1.00 58.59 73 TRP A N 1
ATOM 592 C CA . TRP A 1 73 ? 6.887 -13.109 -13.561 1.00 58.59 73 TRP A CA 1
ATOM 593 C C . TRP A 1 73 ? 6.922 -11.993 -12.504 1.00 58.59 73 TRP A C 1
ATOM 595 O O . TRP A 1 73 ? 5.992 -11.879 -11.712 1.00 58.59 73 TRP A O 1
ATOM 605 N N . LEU A 1 74 ? 7.976 -11.169 -12.498 1.00 59.66 74 LEU A N 1
ATOM 606 C CA . LEU A 1 74 ? 8.132 -10.013 -11.612 1.00 59.66 74 LEU A CA 1
ATOM 607 C C . LEU A 1 74 ? 7.658 -8.708 -12.285 1.00 59.66 74 LEU A C 1
ATOM 609 O O . LEU A 1 74 ? 7.330 -7.742 -11.598 1.00 59.66 74 LEU A O 1
ATOM 613 N N . THR A 1 75 ? 7.571 -8.678 -13.620 1.00 54.12 75 THR A N 1
ATOM 614 C CA . THR A 1 75 ? 7.055 -7.553 -14.416 1.00 54.12 75 THR A CA 1
ATOM 615 C C . THR A 1 75 ? 5.665 -7.859 -14.980 1.00 54.12 75 THR A C 1
ATOM 617 O O . THR A 1 75 ? 5.501 -8.466 -16.034 1.00 54.12 75 THR A O 1
ATOM 620 N N . ILE A 1 76 ? 4.625 -7.402 -14.285 1.00 51.56 76 ILE A N 1
ATOM 621 C CA . ILE A 1 76 ? 3.252 -7.405 -14.809 1.00 51.56 76 ILE A CA 1
ATOM 622 C C . ILE A 1 76 ? 3.052 -6.061 -15.530 1.00 51.56 76 ILE A C 1
ATOM 624 O O . ILE A 1 76 ? 3.033 -5.037 -14.842 1.00 51.56 76 ILE A O 1
ATOM 628 N N . PRO A 1 77 ? 2.943 -5.990 -16.878 1.00 45.84 77 PRO A N 1
ATOM 629 C CA . PRO A 1 77 ? 2.701 -7.037 -17.884 1.00 45.84 77 PRO A CA 1
ATOM 630 C C . PRO A 1 77 ? 3.952 -7.532 -18.653 1.00 45.84 77 PRO A C 1
ATOM 632 O O . PRO A 1 77 ? 4.877 -6.770 -18.922 1.00 45.84 77 PRO A O 1
ATOM 635 N N . SER A 1 78 ? 3.892 -8.787 -19.130 1.00 49.25 78 SER A N 1
ATOM 636 C CA . SER A 1 78 ? 4.949 -9.534 -19.850 1.00 49.25 78 SER A CA 1
ATOM 637 C C . SER A 1 78 ? 5.358 -8.988 -21.232 1.00 49.25 78 SER A C 1
ATOM 639 O O . SER A 1 78 ? 6.280 -9.509 -21.859 1.00 49.25 78 SER A O 1
ATOM 641 N N . SER A 1 79 ? 4.706 -7.927 -21.714 1.00 53.41 79 SER A N 1
ATOM 642 C CA . SER A 1 79 ? 5.097 -7.185 -22.917 1.00 53.41 79 SER A CA 1
ATOM 643 C C . SER A 1 79 ? 5.703 -5.842 -22.516 1.00 53.41 79 SER A C 1
ATOM 645 O O . SER A 1 79 ? 5.091 -5.117 -21.731 1.00 53.41 79 SER A O 1
ATOM 647 N N . TYR A 1 80 ? 6.849 -5.478 -23.098 1.00 52.50 80 TYR A N 1
ATOM 648 C CA . TYR A 1 80 ? 7.567 -4.218 -22.859 1.00 52.50 80 TYR A CA 1
ATOM 649 C C . TYR A 1 80 ? 6.738 -2.992 -23.302 1.00 52.50 80 TYR A C 1
ATOM 651 O O . TYR A 1 80 ? 6.959 -2.411 -24.361 1.00 52.50 80 TYR A O 1
ATOM 659 N N . ASN A 1 81 ? 5.737 -2.605 -22.509 1.00 62.72 81 ASN A N 1
ATOM 660 C CA . ASN A 1 81 ? 4.884 -1.447 -22.759 1.00 62.72 81 ASN A CA 1
ATOM 661 C C . ASN A 1 81 ? 5.050 -0.432 -21.621 1.00 62.72 81 ASN A C 1
ATOM 663 O O . ASN A 1 81 ? 4.340 -0.467 -20.612 1.00 62.72 81 ASN A O 1
ATOM 667 N N . LEU A 1 82 ? 5.980 0.511 -21.807 1.00 65.75 82 LEU A N 1
ATOM 668 C CA . LEU A 1 82 ? 6.269 1.562 -20.825 1.00 65.75 82 LEU A CA 1
ATOM 669 C C . LEU A 1 82 ? 5.057 2.457 -20.530 1.00 65.75 82 LEU A C 1
ATOM 671 O O . LEU A 1 82 ? 4.956 3.041 -19.451 1.00 65.75 82 LEU A O 1
ATOM 675 N N . ALA A 1 83 ? 4.141 2.621 -21.487 1.00 71.75 83 ALA A N 1
ATOM 676 C CA . ALA A 1 83 ? 2.928 3.408 -21.278 1.00 71.75 83 ALA A CA 1
ATOM 677 C C . ALA A 1 83 ? 1.916 2.671 -20.386 1.00 71.75 83 ALA A C 1
ATOM 679 O O . ALA A 1 83 ? 1.142 3.306 -19.670 1.00 71.75 83 ALA A O 1
ATOM 680 N N . LEU A 1 84 ? 1.907 1.337 -20.418 1.00 74.62 84 LEU A N 1
ATOM 681 C CA . LEU A 1 84 ? 1.077 0.519 -19.539 1.00 74.62 84 LEU A CA 1
ATOM 682 C C . LEU A 1 84 ? 1.672 0.444 -18.122 1.00 74.62 84 LEU A C 1
ATOM 684 O O . LEU A 1 84 ? 0.931 0.645 -17.164 1.00 74.62 84 LEU A O 1
ATOM 688 N N . ALA A 1 85 ? 2.999 0.291 -17.993 1.00 72.81 85 ALA A N 1
ATOM 689 C CA . ALA A 1 85 ? 3.722 0.346 -16.709 1.00 72.81 85 ALA A CA 1
ATOM 690 C C . ALA A 1 85 ? 3.370 1.594 -15.897 1.00 72.81 85 ALA A C 1
ATOM 692 O O . ALA A 1 85 ? 2.974 1.507 -14.741 1.00 72.81 85 ALA A O 1
ATOM 693 N N . ARG A 1 86 ? 3.487 2.765 -16.537 1.00 83.75 86 ARG A N 1
ATOM 694 C CA . ARG A 1 86 ? 3.266 4.065 -15.895 1.00 83.75 86 ARG A CA 1
ATOM 695 C C . ARG A 1 86 ? 1.829 4.241 -15.425 1.00 83.75 86 ARG A C 1
ATOM 697 O O . ARG A 1 86 ? 1.615 4.753 -14.335 1.00 83.75 86 ARG A O 1
ATOM 704 N N . ARG A 1 87 ? 0.850 3.787 -16.215 1.00 85.12 87 ARG A N 1
ATOM 705 C CA . ARG A 1 87 ? -0.570 3.846 -15.834 1.00 85.12 87 ARG A CA 1
ATOM 706 C C . ARG A 1 87 ? -0.854 3.007 -14.595 1.00 85.12 87 ARG A C 1
ATOM 708 O O . ARG A 1 87 ? -1.458 3.517 -13.659 1.00 85.12 87 ARG A O 1
ATOM 715 N N . TRP A 1 88 ? -0.370 1.767 -14.565 1.00 81.12 88 TRP A N 1
ATOM 716 C CA . TRP A 1 88 ? -0.523 0.899 -13.398 1.00 81.12 88 TRP A CA 1
ATOM 717 C C . TRP A 1 88 ? 0.226 1.426 -12.175 1.00 81.12 88 TRP A C 1
ATOM 719 O O . TRP A 1 88 ? -0.328 1.416 -11.079 1.00 81.12 88 TRP A O 1
ATOM 729 N N . HIS A 1 89 ? 1.441 1.945 -12.366 1.00 83.81 89 HIS A N 1
ATOM 730 C CA . HIS A 1 89 ? 2.235 2.517 -11.284 1.00 83.81 89 HIS A CA 1
ATOM 731 C C . HIS A 1 89 ? 1.537 3.727 -10.656 1.00 83.81 89 HIS A C 1
ATOM 733 O O . HIS A 1 89 ? 1.358 3.768 -9.446 1.00 83.81 89 HIS A O 1
ATOM 739 N N . LEU A 1 90 ? 1.064 4.680 -11.468 1.00 87.94 90 LEU A N 1
ATOM 740 C CA . LEU A 1 90 ? 0.343 5.855 -10.969 1.00 87.94 90 LEU A CA 1
ATOM 741 C C . LEU A 1 90 ? -0.987 5.478 -10.311 1.00 87.94 90 LEU A C 1
ATOM 743 O O . LEU A 1 90 ? -1.319 6.016 -9.258 1.00 87.94 90 LEU A O 1
ATOM 747 N N . PHE A 1 91 ? -1.729 4.535 -10.893 1.00 89.19 91 PHE A N 1
ATOM 748 C CA . PHE A 1 91 ? -2.992 4.073 -10.325 1.00 89.19 91 PHE A CA 1
ATOM 749 C C . PHE A 1 91 ? -2.796 3.466 -8.929 1.00 89.19 91 PHE A C 1
ATOM 751 O O . PHE A 1 91 ? -3.440 3.898 -7.974 1.00 89.19 91 PHE A O 1
ATOM 758 N N . PHE A 1 92 ? -1.866 2.519 -8.777 1.00 87.94 92 PHE A N 1
ATOM 759 C CA . PHE A 1 92 ? -1.612 1.899 -7.476 1.00 87.94 92 PHE A CA 1
ATOM 760 C C . PHE A 1 92 ? -0.858 2.808 -6.502 1.00 87.94 92 PHE A C 1
ATOM 762 O O . PHE A 1 92 ? -1.039 2.663 -5.295 1.00 87.94 92 PHE A O 1
ATOM 769 N N . ALA A 1 93 ? -0.081 3.780 -6.990 1.00 89.75 93 ALA A N 1
ATOM 770 C CA . ALA A 1 93 ? 0.541 4.796 -6.139 1.00 89.75 93 ALA A CA 1
ATOM 771 C C . ALA A 1 93 ? -0.528 5.655 -5.463 1.00 89.75 93 ALA A C 1
ATOM 773 O O . ALA A 1 93 ? -0.413 5.947 -4.275 1.00 89.75 93 ALA A O 1
ATOM 774 N N . LEU A 1 94 ? -1.597 5.999 -6.188 1.00 91.50 94 LEU A N 1
ATOM 775 C CA . LEU A 1 94 ? -2.748 6.687 -5.609 1.00 91.50 94 LEU A CA 1
ATOM 776 C C . LEU A 1 94 ? -3.470 5.805 -4.592 1.00 91.50 94 LEU A C 1
ATOM 778 O O . LEU A 1 94 ? -3.748 6.276 -3.495 1.00 91.50 94 LEU A O 1
ATOM 782 N N . VAL A 1 95 ? -3.722 4.529 -4.905 1.00 92.12 95 VAL A N 1
ATOM 783 C CA . VAL A 1 95 ? -4.357 3.594 -3.955 1.00 92.12 95 VAL A CA 1
ATOM 784 C C . VAL A 1 95 ? -3.555 3.500 -2.654 1.00 92.12 95 VAL A C 1
ATOM 786 O O . VAL A 1 95 ? -4.121 3.678 -1.576 1.00 92.12 95 VAL A O 1
ATOM 789 N N . LEU A 1 96 ? -2.238 3.287 -2.741 1.00 91.75 96 LEU A N 1
ATOM 790 C CA . LEU A 1 96 ? -1.367 3.220 -1.566 1.00 91.75 96 LEU A CA 1
ATOM 791 C C . LEU A 1 96 ? -1.296 4.568 -0.831 1.00 91.75 96 LEU A C 1
ATOM 793 O O . LEU A 1 96 ? -1.332 4.595 0.396 1.00 91.75 96 LEU A O 1
ATOM 797 N N . GLY A 1 97 ? -1.230 5.683 -1.564 1.00 92.69 97 GLY A N 1
ATOM 798 C CA . GLY A 1 97 ? -1.206 7.031 -0.996 1.00 92.69 97 GLY A CA 1
ATOM 799 C C . GLY A 1 97 ? -2.475 7.356 -0.209 1.00 92.69 97 GLY A C 1
ATOM 800 O O . GLY A 1 97 ? -2.391 7.803 0.933 1.00 92.69 97 GLY A O 1
ATOM 801 N N . PHE A 1 98 ? -3.652 7.066 -0.769 1.00 94.44 98 PHE A N 1
ATOM 802 C CA . PHE A 1 98 ? -4.926 7.233 -0.067 1.00 94.44 98 PHE A CA 1
ATOM 803 C C . PHE A 1 98 ? -5.069 6.268 1.114 1.00 94.44 98 PHE A C 1
ATOM 805 O O . PHE A 1 98 ? -5.558 6.680 2.165 1.00 94.44 98 PHE A O 1
ATOM 812 N N . ALA A 1 99 ? -4.602 5.022 0.990 1.00 91.25 99 ALA A N 1
ATOM 813 C CA . ALA A 1 99 ? -4.587 4.079 2.107 1.00 91.25 99 ALA A CA 1
ATOM 814 C C . ALA A 1 99 ? -3.702 4.585 3.262 1.00 91.25 99 ALA A C 1
ATOM 816 O O . ALA A 1 99 ? -4.119 4.585 4.421 1.00 91.25 99 ALA A O 1
ATOM 817 N N . LEU A 1 100 ? -2.508 5.098 2.961 1.00 91.62 100 LEU A N 1
ATOM 818 C CA . LEU A 1 100 ? -1.628 5.685 3.970 1.00 91.62 100 LEU A CA 1
ATOM 819 C C . LEU A 1 100 ? -2.254 6.927 4.617 1.00 91.62 100 LEU A C 1
ATOM 821 O O . LEU A 1 100 ? -2.216 7.065 5.839 1.00 91.62 100 LEU A O 1
ATOM 825 N N . LEU A 1 101 ? -2.866 7.807 3.821 1.00 93.88 101 LEU A N 1
ATOM 826 C CA . LEU A 1 101 ? -3.570 8.981 4.337 1.00 93.88 101 LEU A CA 1
ATOM 827 C C . LEU A 1 101 ? -4.717 8.592 5.270 1.00 93.88 101 LEU A C 1
ATOM 829 O O . LEU A 1 101 ? -4.838 9.178 6.341 1.00 93.88 101 LEU A O 1
ATOM 833 N N . ALA A 1 102 ? -5.517 7.585 4.916 1.00 90.50 102 ALA A N 1
ATOM 834 C CA . ALA A 1 102 ? -6.581 7.083 5.780 1.00 90.50 102 ALA A CA 1
ATOM 835 C C . ALA A 1 102 ? -6.032 6.516 7.102 1.00 90.50 102 ALA A C 1
ATOM 837 O O . ALA A 1 102 ? -6.600 6.780 8.163 1.00 90.50 102 ALA A O 1
ATOM 838 N N . TYR A 1 103 ? -4.897 5.806 7.066 1.00 88.88 103 TYR A N 1
ATOM 839 C CA . TYR A 1 103 ? -4.225 5.319 8.276 1.00 88.88 103 TYR A CA 1
ATOM 840 C C . TYR A 1 103 ? -3.740 6.465 9.174 1.00 88.88 103 TYR A C 1
ATOM 842 O O . TYR A 1 103 ? -3.974 6.452 10.383 1.00 88.88 103 TYR A O 1
ATOM 850 N N . ILE A 1 104 ? -3.109 7.483 8.584 1.00 92.50 104 ILE A N 1
ATOM 851 C CA . ILE A 1 104 ? -2.665 8.671 9.320 1.00 92.50 104 ILE A CA 1
ATOM 852 C C . ILE A 1 104 ? -3.872 9.403 9.906 1.00 92.50 104 ILE A C 1
ATOM 854 O O . ILE A 1 104 ? -3.860 9.741 11.085 1.00 92.50 104 ILE A O 1
ATOM 858 N N . PHE A 1 105 ? -4.927 9.607 9.119 1.00 91.50 105 PHE A N 1
ATOM 859 C CA . PHE A 1 105 ? -6.134 10.308 9.546 1.00 91.50 105 PHE A CA 1
ATOM 860 C C . PHE A 1 105 ? -6.834 9.600 10.710 1.00 91.50 105 PHE A C 1
ATOM 862 O O . PHE A 1 105 ? -7.187 10.253 11.690 1.00 91.50 105 PHE A O 1
ATOM 869 N N . ARG A 1 106 ? -6.940 8.263 10.663 1.00 88.25 106 ARG A N 1
ATOM 870 C CA . ARG A 1 106 ? -7.380 7.441 11.804 1.00 88.25 106 ARG A CA 1
ATOM 871 C C . ARG A 1 106 ? -6.569 7.771 13.061 1.00 88.25 106 ARG A C 1
ATOM 873 O O . ARG A 1 106 ? -7.155 8.019 14.110 1.00 88.25 106 ARG A O 1
ATOM 880 N N . GLY A 1 107 ? -5.239 7.791 12.949 1.00 88.50 107 GLY A N 1
ATOM 881 C CA . GLY A 1 107 ? -4.347 8.108 14.068 1.00 88.50 107 GLY A CA 1
ATOM 882 C C . GLY A 1 107 ? -4.500 9.542 14.584 1.00 88.50 107 GLY A C 1
ATOM 883 O O . GLY A 1 107 ? -4.476 9.759 15.790 1.00 88.50 107 GLY A O 1
ATOM 884 N N . GLN A 1 108 ? -4.714 10.518 13.695 1.00 91.00 108 GLN A N 1
ATOM 885 C CA . GLN A 1 108 ? -4.955 11.910 14.091 1.00 91.00 108 GLN A CA 1
ATOM 886 C C . GLN A 1 108 ? -6.286 12.075 14.835 1.00 91.00 108 GLN A C 1
ATOM 888 O O . GLN A 1 108 ? -6.327 12.788 15.832 1.00 91.00 108 GLN A O 1
ATOM 893 N N . ILE A 1 109 ? -7.360 11.402 14.404 1.00 88.62 109 ILE A N 1
A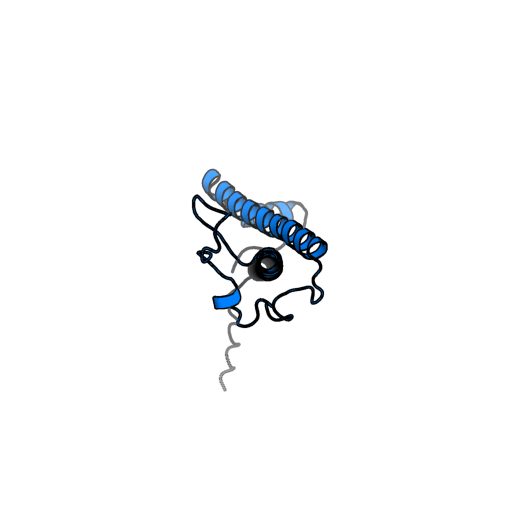TOM 894 C CA . ILE A 1 109 ? -8.646 11.422 15.124 1.00 88.62 109 ILE A CA 1
ATOM 895 C C . ILE A 1 109 ? -8.463 10.893 16.546 1.00 88.62 109 ILE A C 1
ATOM 897 O O . ILE A 1 109 ? -8.891 11.540 17.501 1.00 88.62 109 ILE A O 1
ATOM 901 N N . GLU A 1 110 ? -7.804 9.745 16.684 1.00 88.44 110 GLU A N 1
ATOM 902 C CA . GLU A 1 110 ? -7.548 9.117 17.980 1.00 88.44 110 GLU A CA 1
ATOM 903 C C . GLU A 1 110 ? -6.707 10.037 18.884 1.00 88.44 110 GLU A C 1
ATOM 905 O O . GLU A 1 110 ? -7.063 10.262 20.039 1.00 88.44 110 GLU A O 1
ATOM 910 N N . ALA A 1 111 ? -5.662 10.665 18.336 1.00 89.19 111 ALA A N 1
ATOM 911 C CA . ALA A 1 111 ? -4.809 11.599 19.069 1.00 89.19 111 ALA A CA 1
ATOM 912 C C . ALA A 1 111 ? -5.531 12.885 19.513 1.00 89.19 111 ALA A C 1
ATOM 914 O O . ALA A 1 111 ? -5.257 13.398 20.595 1.00 89.19 111 ALA A O 1
ATOM 915 N N . LEU A 1 112 ? -6.437 13.421 18.687 1.00 90.19 112 LEU A N 1
ATOM 916 C CA . LEU A 1 112 ? -7.138 14.680 18.967 1.00 90.19 112 LEU A CA 1
ATOM 917 C C . LEU A 1 112 ? -8.369 14.500 19.862 1.00 90.19 112 LEU A C 1
ATOM 919 O O . LEU A 1 1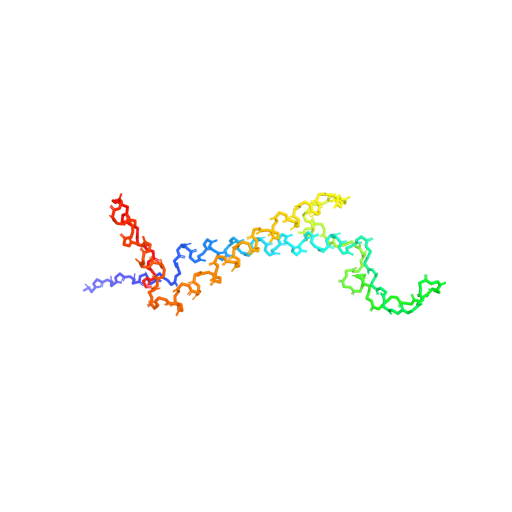12 ? -8.722 15.418 20.599 1.00 90.19 112 LEU A O 1
ATOM 923 N N . THR A 1 113 ? -9.045 13.352 19.778 1.00 87.25 113 THR A N 1
ATOM 924 C CA . THR A 1 113 ? -10.330 13.118 20.462 1.00 87.25 113 THR A CA 1
ATOM 925 C C . THR A 1 113 ? -10.233 12.150 21.636 1.00 87.25 113 THR A C 1
ATOM 927 O O . THR A 1 113 ? -11.138 12.121 22.465 1.00 87.25 113 THR A O 1
ATOM 930 N N . GLY A 1 114 ? -9.173 11.338 21.716 1.00 86.12 114 GLY A N 1
ATOM 931 C CA . GLY A 1 114 ? -9.056 10.248 22.691 1.00 86.12 114 GLY A CA 1
ATOM 932 C C . GLY A 1 114 ? -10.066 9.111 22.483 1.00 86.12 114 GLY A C 1
ATOM 933 O O . GLY A 1 114 ? -10.093 8.168 23.271 1.00 86.12 114 GLY A O 1
ATOM 934 N N . VAL A 1 115 ? -10.897 9.186 21.438 1.00 84.38 115 VAL A N 1
ATOM 935 C CA . VAL A 1 115 ? -11.897 8.177 21.080 1.00 84.38 115 VAL A CA 1
ATOM 936 C C . VAL A 1 115 ? -11.339 7.319 19.952 1.00 84.38 115 VAL A C 1
ATOM 938 O O . VAL A 1 115 ? -10.820 7.830 18.959 1.00 84.38 115 VAL A O 1
ATOM 941 N N . ASN A 1 116 ? -11.477 5.998 20.079 1.00 84.69 116 ASN A N 1
ATOM 942 C CA . ASN A 1 116 ? -11.127 5.091 18.997 1.00 84.69 116 ASN A CA 1
ATOM 943 C C . ASN A 1 116 ? -12.121 5.301 17.832 1.00 84.69 116 ASN A C 1
ATOM 945 O O . ASN A 1 116 ? -13.324 5.105 18.012 1.00 84.69 116 ASN A O 1
ATOM 949 N N . PRO A 1 117 ? -11.666 5.680 16.625 1.00 81.44 117 PRO A N 1
ATOM 950 C CA . PRO A 1 117 ? -12.561 5.927 15.493 1.00 81.44 117 PRO A CA 1
ATOM 951 C C . PRO A 1 117 ? -13.369 4.687 15.077 1.00 81.44 117 PRO A C 1
ATOM 953 O O . PRO A 1 117 ? -14.421 4.832 14.461 1.00 81.44 117 PRO A O 1
ATOM 956 N N . VAL A 1 118 ? -12.911 3.478 15.425 1.00 82.19 118 VAL A N 1
ATOM 957 C CA . VAL A 1 118 ? -13.641 2.229 15.164 1.00 82.19 118 VAL A CA 1
ATOM 958 C C . VAL A 1 118 ? -14.891 2.134 16.037 1.00 82.19 118 VAL A C 1
ATOM 960 O O . VAL A 1 118 ? -15.973 1.907 15.509 1.00 82.19 118 VAL A O 1
ATOM 963 N N . THR A 1 119 ? -14.783 2.412 17.338 1.00 81.00 119 THR A N 1
ATOM 964 C CA . THR A 1 119 ? -15.942 2.372 18.245 1.00 81.00 119 THR A CA 1
ATOM 965 C C . THR A 1 119 ? -16.919 3.512 17.957 1.00 81.00 119 THR A C 1
ATOM 967 O O . THR A 1 119 ? -18.134 3.336 18.007 1.00 81.00 119 THR A O 1
ATOM 970 N N . ALA A 1 120 ? -16.407 4.682 17.562 1.00 83.06 120 ALA A N 1
ATOM 971 C CA . ALA A 1 120 ? -17.243 5.787 17.092 1.00 83.06 120 ALA A CA 1
ATOM 972 C C . ALA A 1 120 ? -18.057 5.405 15.840 1.00 83.06 120 ALA A C 1
ATOM 974 O O . ALA A 1 120 ? -19.223 5.794 15.705 1.00 83.06 120 ALA A O 1
ATOM 975 N N . LEU A 1 121 ? -17.459 4.626 14.933 1.00 82.56 121 LEU A N 1
ATOM 976 C CA . LEU A 1 121 ? -18.130 4.128 13.738 1.00 82.56 121 LEU A CA 1
ATOM 977 C C . LEU A 1 121 ? -19.204 3.090 14.083 1.00 82.56 121 LEU A C 1
ATOM 979 O O . LEU A 1 121 ? -20.301 3.183 13.541 1.00 82.56 121 LEU A O 1
ATOM 983 N N . GLU A 1 122 ? -18.938 2.164 15.004 1.00 84.69 122 GLU A N 1
ATOM 984 C CA . GLU A 1 122 ? -19.931 1.185 15.480 1.00 84.69 122 GLU A CA 1
ATOM 985 C C . GLU A 1 122 ? -21.171 1.860 16.066 1.00 84.69 122 GLU A C 1
ATOM 987 O O . 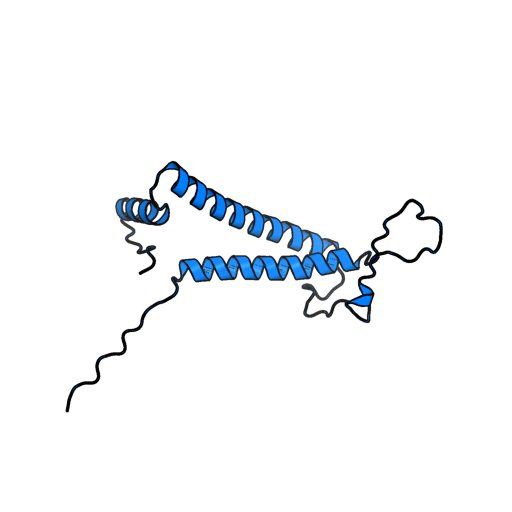GLU A 1 122 ? -22.291 1.542 15.672 1.00 84.69 122 GLU A O 1
ATOM 992 N N . ILE A 1 123 ? -20.981 2.848 16.947 1.00 83.31 123 ILE A N 1
ATOM 993 C CA . ILE A 1 123 ? -22.087 3.611 17.547 1.00 83.31 123 ILE A CA 1
ATOM 994 C C . ILE A 1 123 ? -22.890 4.329 16.457 1.00 83.31 123 ILE A C 1
ATOM 996 O O . ILE A 1 123 ? -24.122 4.338 16.475 1.00 83.31 123 ILE A O 1
ATOM 1000 N N . THR A 1 124 ? -22.194 4.912 15.478 1.00 86.00 124 THR A N 1
ATOM 1001 C CA . THR A 1 124 ? -22.835 5.608 14.359 1.00 86.00 124 THR A CA 1
ATOM 1002 C C . THR A 1 124 ? -23.645 4.642 13.496 1.00 86.00 124 THR A C 1
ATOM 1004 O O . THR A 1 124 ? -24.798 4.930 13.192 1.00 86.00 124 THR A O 1
ATOM 1007 N N . LEU A 1 125 ? -23.085 3.486 13.130 1.00 85.75 125 LEU A N 1
ATOM 1008 C CA . LEU A 1 125 ? -23.767 2.460 12.335 1.00 85.75 125 LEU A CA 1
ATOM 1009 C C . LEU A 1 125 ? -24.958 1.847 13.089 1.00 85.75 125 LEU A C 1
ATOM 1011 O O . LEU A 1 125 ? -26.020 1.653 12.491 1.00 85.75 125 LEU A O 1
ATOM 1015 N N . GLY A 1 126 ? -24.830 1.645 14.403 1.00 87.69 126 GLY A N 1
ATOM 1016 C CA . GLY A 1 126 ? -25.916 1.201 15.277 1.00 87.69 126 GLY A CA 1
ATOM 1017 C C . GLY A 1 126 ? -27.101 2.172 15.287 1.00 87.69 126 GLY A C 1
ATOM 1018 O O . GLY A 1 126 ? -28.250 1.737 15.200 1.00 87.69 126 GLY A O 1
ATOM 1019 N N . ASN A 1 127 ? -26.844 3.487 15.260 1.00 90.75 127 ASN A N 1
ATOM 1020 C CA . ASN A 1 127 ? -27.898 4.506 15.128 1.00 90.75 127 ASN A CA 1
ATOM 1021 C C . ASN A 1 127 ? -28.655 4.428 13.787 1.00 90.75 127 ASN A C 1
ATOM 1023 O O . ASN A 1 127 ? -29.795 4.882 13.702 1.00 90.75 127 ASN A O 1
ATOM 1027 N N . PHE A 1 128 ? -28.052 3.834 12.751 1.00 89.88 128 PHE A N 1
ATOM 1028 C CA . PHE A 1 128 ? -28.684 3.560 11.454 1.00 89.88 128 PHE A CA 1
ATOM 1029 C C . PHE A 1 128 ? -29.271 2.139 11.343 1.00 89.88 128 PHE A C 1
ATOM 1031 O O . PHE A 1 128 ? -29.714 1.744 10.265 1.00 89.88 128 PHE A O 1
ATOM 1038 N N . GLY A 1 129 ? -29.291 1.362 12.433 1.00 87.62 129 GLY A N 1
ATOM 1039 C CA . GLY A 1 129 ? -29.810 -0.011 12.455 1.00 87.62 129 GLY A CA 1
ATOM 1040 C C . GLY A 1 129 ? -28.850 -1.073 11.902 1.00 87.62 129 GLY A C 1
ATOM 1041 O O . GLY A 1 129 ? -29.255 -2.221 11.720 1.00 87.62 129 GLY A O 1
ATOM 1042 N N . LEU A 1 130 ? -27.586 -0.719 11.644 1.00 85.75 130 LEU A N 1
ATOM 1043 C CA . LEU A 1 130 ? -26.532 -1.639 11.212 1.00 85.75 130 LEU A CA 1
ATOM 1044 C C . LEU A 1 130 ? -25.616 -1.975 12.396 1.00 85.75 130 LEU A C 1
ATOM 1046 O O . LEU A 1 130 ? -24.624 -1.294 12.636 1.00 85.75 130 LEU A O 1
ATOM 1050 N N . ASN A 1 131 ? -25.927 -3.048 13.124 1.00 81.81 131 ASN A N 1
ATOM 1051 C CA . ASN A 1 131 ? -25.044 -3.554 14.178 1.00 81.81 131 ASN A CA 1
ATOM 1052 C C . ASN A 1 131 ? -23.934 -4.410 13.565 1.00 81.81 131 ASN A C 1
ATOM 1054 O O . ASN A 1 131 ? -24.133 -5.587 13.262 1.00 81.81 131 ASN A O 1
ATOM 1058 N N . VAL A 1 132 ? -22.774 -3.789 13.364 1.00 79.12 132 VAL A N 1
ATOM 1059 C CA . VAL A 1 132 ? -21.546 -4.441 12.905 1.00 79.12 132 VAL A CA 1
ATOM 1060 C C . VAL A 1 132 ? -20.525 -4.346 14.028 1.00 79.12 132 VAL A C 1
ATOM 1062 O O . VAL A 1 132 ? -20.220 -3.246 14.474 1.00 79.12 132 VAL A O 1
ATOM 1065 N N . ASP A 1 133 ? -20.010 -5.490 14.465 1.00 77.00 133 ASP A N 1
ATOM 1066 C CA . ASP A 1 133 ? -18.903 -5.570 15.415 1.00 77.00 133 ASP A CA 1
ATOM 1067 C C . ASP A 1 133 ? -17.580 -5.409 14.650 1.00 77.00 133 ASP A C 1
ATOM 1069 O O . ASP A 1 133 ? -17.204 -6.256 13.829 1.00 77.00 133 ASP A O 1
ATOM 1073 N N . LEU A 1 134 ? -16.946 -4.251 14.817 1.00 73.44 134 LEU A N 1
ATOM 1074 C CA . LEU A 1 134 ? -15.682 -3.862 14.189 1.00 73.44 134 LEU A CA 1
ATOM 1075 C C . LEU A 1 134 ? -14.519 -3.889 15.194 1.00 73.44 134 LEU A C 1
ATOM 1077 O O . LEU A 1 134 ? -13.355 -3.769 14.785 1.00 73.44 134 LEU A O 1
ATOM 1081 N N . SER A 1 135 ? -14.832 -4.032 16.480 1.00 65.69 135 SER A N 1
ATOM 1082 C CA . SER A 1 135 ? -13.906 -4.187 17.581 1.00 65.69 135 SER A CA 1
ATOM 1083 C C . SER A 1 135 ? -13.058 -5.436 17.348 1.00 65.69 135 SER A C 1
ATOM 1085 O O . SER A 1 135 ? -13.579 -6.485 16.976 1.00 65.69 135 SER A O 1
ATOM 1087 N N . PRO A 1 136 ? -11.732 -5.357 17.531 1.00 61.62 136 PRO A N 1
ATOM 1088 C CA . PRO A 1 136 ? -10.944 -6.557 17.724 1.00 61.62 136 PRO A CA 1
ATOM 1089 C C . PRO A 1 136 ? -11.288 -7.132 19.103 1.00 61.62 136 PRO A C 1
ATOM 1091 O O . PRO A 1 136 ? -11.014 -6.489 20.117 1.00 61.62 136 PRO A O 1
ATOM 1094 N N . ASP A 1 137 ? -11.924 -8.300 19.119 1.00 58.28 137 ASP A N 1
ATOM 1095 C CA . ASP A 1 137 ? -12.008 -9.201 20.273 1.00 58.28 137 ASP A CA 1
ATOM 1096 C C . ASP A 1 137 ? -10.614 -9.609 20.794 1.00 58.28 137 ASP A C 1
ATOM 1098 O O . ASP A 1 137 ? -9.701 -9.880 19.972 1.00 58.28 137 ASP A O 1
#

Sequence (137 aa):
MSEPESPDVIRRHTLATRLWHWTTAVSVIILLGSGLMILNAHGQLYWGEYGANFDQPWFKLIWFFDTARVPGWLTIPSSYNLALARRWHLFFALVLGFALLAYIFRGQIEALTGVNPVTALEITLGNFGLNVDLSPD

pLDDT: mean 74.14, std 14.03, range [45.25, 94.44]

Foldseek 3Di:
DDDPDDPDPQPPDDPVRVVLVVLLVVLVLLLQQLVLLLCLVPQFAADDDDPPDPDHGPGGPCVVVVPSDDPCVSHPPNDSDNVVSVVSNVVSVVVNVVSVVVVVVQVVCCVVPVDRVQVVVQVVCVVVVRRDDPDDD